Pro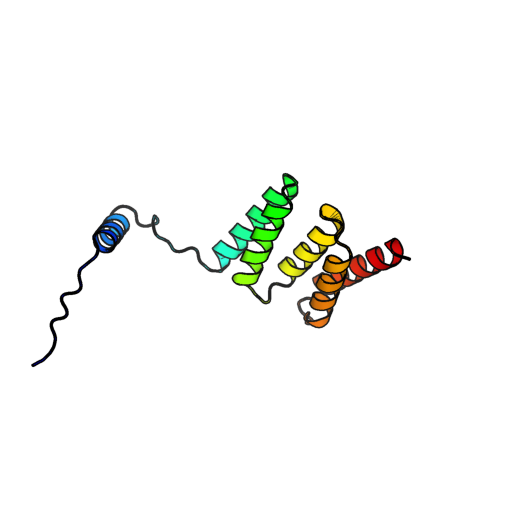tein AF-A0A931X1G1-F1 (afdb_monomer_lite)

Sequence (124 aa):
MRVDAKRTESIGGKLVSALRGVLPGAFVQPSRQDLVALYKLRYRIALDEGKFDSAMIFLDKLLEVEPANVEARLLKGELYHRHIRDYGRAVDTYSRLIRMAGERDREYSNRARASLTELMELLS

Foldseek 3Di:
DDDDPPPPCPPVNVVVVVCCVVDVPPPDDQDLVSLLVVLVVQLVVCVVVLVLVSNLVSLVSNCVSPVLPLVSLLVNLCSCVPRVNVLVVSLVSLVVSLVSDDPVCVVSNVSSVVSNVVSVVVVD

Radius of gyration: 21.61 Å; chains: 1; bounding box: 42×50×63 Å

Secondary structure (DSSP, 8-state):
----------HHHHHHHHHHHHSTTTT-PPPHHHHHHHHHHHHHHHHHTT-HHHHHHHHHHHHHH-TT-HHHHHHHHHIIIIII--HHHHHHHHHHHHHH--GGGHHHHHHHHHHHHHHHHHH-

Structure (mmCIF, N/CA/C/O backbone):
data_AF-A0A931X1G1-F1
#
_entry.id   AF-A0A931X1G1-F1
#
loop_
_atom_site.group_PDB
_atom_site.id
_atom_site.type_symbol
_atom_site.label_atom_id
_atom_site.label_alt_id
_atom_site.label_comp_id
_atom_site.label_asym_id
_atom_site.label_entity_id
_atom_site.label_seq_id
_atom_site.pdbx_PDB_ins_code
_atom_site.Cartn_x
_atom_site.Cartn_y
_atom_site.Cartn_z
_atom_site.occupancy
_atom_site.B_iso_or_equiv
_atom_site.auth_seq_id
_atom_site.auth_comp_id
_atom_site.auth_asym_id
_atom_site.auth_atom_id
_atom_site.pdbx_PDB_model_num
ATOM 1 N N . MET A 1 1 ? 9.659 -36.089 -46.515 1.00 38.84 1 MET A N 1
ATOM 2 C CA . MET A 1 1 ? 10.381 -34.904 -47.023 1.00 38.84 1 MET A CA 1
ATOM 3 C C . MET A 1 1 ? 10.308 -33.835 -45.937 1.00 38.84 1 MET A C 1
ATOM 5 O O . MET A 1 1 ? 9.208 -33.457 -45.556 1.00 38.84 1 MET A O 1
ATOM 9 N N . ARG A 1 2 ? 11.440 -33.510 -45.298 1.00 38.44 2 ARG A N 1
ATOM 10 C CA . ARG A 1 2 ? 11.513 -32.594 -44.148 1.00 38.44 2 ARG A CA 1
ATOM 11 C C . ARG A 1 2 ? 11.467 -31.142 -44.634 1.00 38.44 2 ARG A C 1
ATOM 13 O O . ARG A 1 2 ? 12.260 -30.788 -45.489 1.00 38.44 2 ARG A O 1
ATOM 20 N N . VAL A 1 3 ? 10.535 -30.399 -44.032 1.00 46.25 3 VAL A N 1
ATOM 21 C CA . VAL A 1 3 ? 10.586 -28.999 -43.571 1.00 46.25 3 VAL A CA 1
ATOM 22 C C . VAL A 1 3 ? 11.174 -27.961 -44.527 1.00 46.25 3 VAL A C 1
ATOM 24 O O . VAL A 1 3 ? 12.373 -27.949 -44.724 1.00 46.25 3 VAL A O 1
ATOM 27 N N . ASP A 1 4 ? 10.351 -26.993 -44.938 1.00 36.84 4 ASP A N 1
ATOM 28 C CA . ASP A 1 4 ? 10.783 -25.593 -45.062 1.00 36.84 4 ASP A CA 1
ATOM 29 C C . ASP A 1 4 ? 9.582 -24.659 -44.862 1.00 36.84 4 ASP A C 1
ATOM 31 O O . ASP A 1 4 ? 9.005 -24.081 -45.783 1.00 36.84 4 ASP A O 1
ATOM 35 N N . ALA A 1 5 ? 9.180 -24.520 -43.596 1.00 41.28 5 ALA A N 1
ATOM 36 C CA . ALA A 1 5 ? 8.382 -23.382 -43.170 1.00 41.28 5 ALA A CA 1
ATOM 37 C C . ALA A 1 5 ? 9.295 -22.154 -43.228 1.00 41.28 5 ALA A C 1
ATOM 39 O O . ALA A 1 5 ? 10.053 -21.882 -42.295 1.00 41.28 5 ALA A O 1
ATOM 40 N N . LYS A 1 6 ? 9.253 -21.441 -44.356 1.00 46.41 6 LYS A N 1
ATOM 41 C CA . LYS A 1 6 ? 9.903 -20.145 -44.547 1.00 46.41 6 LYS A CA 1
ATOM 42 C C . LYS A 1 6 ? 9.376 -19.208 -43.455 1.00 46.41 6 LYS A C 1
ATOM 44 O O . LYS A 1 6 ? 8.304 -18.625 -43.592 1.00 46.41 6 LYS A O 1
ATOM 49 N N . ARG A 1 7 ? 10.100 -19.120 -42.332 1.00 49.59 7 ARG A N 1
ATOM 50 C CA . ARG A 1 7 ? 9.883 -18.112 -41.292 1.00 49.59 7 ARG A CA 1
ATOM 51 C C . ARG A 1 7 ? 9.942 -16.771 -42.001 1.00 49.59 7 ARG A C 1
ATOM 53 O O . ARG A 1 7 ? 11.012 -16.327 -42.406 1.00 49.59 7 ARG A O 1
ATOM 60 N N . THR A 1 8 ? 8.793 -16.141 -42.183 1.00 46.94 8 THR A N 1
ATOM 61 C CA . THR A 1 8 ? 8.718 -14.729 -42.525 1.00 46.94 8 THR A CA 1
ATOM 62 C C . THR A 1 8 ? 9.359 -13.971 -41.370 1.00 46.94 8 THR A C 1
ATOM 64 O O . THR A 1 8 ? 8.723 -13.733 -40.343 1.00 46.94 8 THR A O 1
ATOM 67 N N . GLU A 1 9 ? 10.650 -13.665 -41.493 1.00 52.41 9 GLU A N 1
ATOM 68 C CA . GLU A 1 9 ? 11.321 -12.705 -40.625 1.00 52.41 9 GLU A CA 1
ATOM 69 C C . GLU A 1 9 ? 10.579 -11.378 -40.759 1.00 52.41 9 GLU A C 1
ATOM 71 O O . GLU A 1 9 ? 10.720 -10.663 -41.752 1.00 52.41 9 GLU A O 1
ATOM 76 N N . SER A 1 10 ? 9.740 -11.081 -39.768 1.00 64.31 10 SER A N 1
ATOM 77 C CA . SER A 1 10 ? 9.076 -9.791 -39.648 1.00 64.31 10 SER A CA 1
ATOM 78 C C . SER A 1 10 ? 10.127 -8.683 -39.703 1.00 64.31 10 SER A C 1
ATOM 80 O O . SER A 1 10 ? 11.187 -8.793 -39.084 1.00 64.31 10 SER A O 1
ATOM 82 N N . ILE A 1 11 ? 9.818 -7.597 -40.413 1.00 58.22 11 ILE A N 1
ATOM 83 C CA . ILE A 1 11 ? 10.633 -6.374 -40.466 1.00 58.22 11 ILE A CA 1
ATOM 84 C C . ILE A 1 11 ? 10.995 -5.908 -39.044 1.00 58.22 11 ILE A C 1
ATOM 86 O O . ILE A 1 11 ? 12.119 -5.469 -38.805 1.00 58.22 11 ILE A O 1
ATOM 90 N N . GLY A 1 12 ? 10.095 -6.116 -38.074 1.00 60.59 12 GLY A N 1
ATOM 91 C CA . GLY A 1 12 ? 10.356 -5.849 -36.660 1.00 60.59 12 GLY A CA 1
ATOM 92 C C . GLY A 1 12 ? 11.503 -6.681 -36.073 1.00 60.59 12 GLY A C 1
ATOM 93 O O . 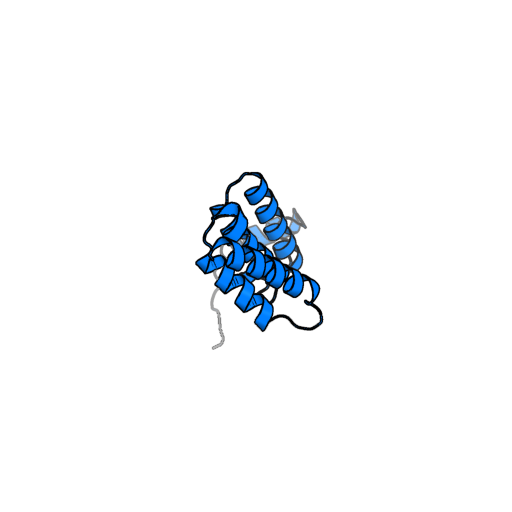GLY A 1 12 ? 12.289 -6.160 -35.293 1.00 60.59 12 GLY A O 1
ATOM 94 N N . GLY A 1 13 ? 11.672 -7.939 -36.484 1.00 70.81 13 GLY A N 1
ATOM 95 C CA . GLY A 1 13 ? 12.771 -8.798 -36.027 1.00 70.81 13 GLY A CA 1
ATOM 96 C C . GLY A 1 13 ? 14.142 -8.342 -36.533 1.00 70.81 13 GLY A C 1
ATOM 97 O O . GLY A 1 13 ? 15.100 -8.322 -35.761 1.00 70.81 13 GLY A O 1
ATOM 98 N N . LYS A 1 14 ? 14.222 -7.910 -37.800 1.00 73.00 14 LYS A N 1
ATOM 99 C CA . LYS A 1 14 ? 15.454 -7.360 -38.399 1.00 73.00 14 LYS A CA 1
ATOM 100 C C . LYS A 1 14 ? 15.817 -5.992 -37.827 1.00 73.00 14 LYS A C 1
ATOM 102 O O . LYS A 1 14 ? 16.987 -5.697 -37.615 1.00 73.00 14 LYS A O 1
ATOM 107 N N . LEU A 1 15 ? 14.811 -5.166 -37.548 1.00 72.94 15 LEU A N 1
ATOM 108 C CA . LEU A 1 15 ? 15.018 -3.867 -36.922 1.00 72.94 15 LEU A CA 1
ATOM 109 C C . LEU A 1 15 ? 15.518 -4.025 -35.481 1.00 72.94 15 LEU A C 1
ATOM 111 O O . LEU A 1 15 ? 16.494 -3.391 -35.099 1.00 72.94 15 LEU A O 1
ATOM 115 N N . VAL A 1 16 ? 14.913 -4.921 -34.697 1.00 72.19 16 VAL A N 1
ATOM 116 C CA . VAL A 1 16 ? 15.349 -5.199 -33.319 1.00 72.19 16 VAL A CA 1
ATOM 117 C C . VAL A 1 16 ? 16.771 -5.766 -33.282 1.00 72.19 16 VAL A C 1
ATOM 119 O O . VAL A 1 16 ? 17.553 -5.378 -32.414 1.00 72.19 16 VAL A O 1
ATOM 122 N N . SER A 1 17 ? 17.142 -6.654 -34.213 1.00 72.00 17 SER A N 1
ATOM 123 C CA . SER A 1 17 ? 18.505 -7.198 -34.263 1.00 72.00 17 SER A CA 1
ATOM 124 C C . SER A 1 17 ? 19.543 -6.142 -34.656 1.00 72.00 17 SER A C 1
ATOM 126 O O . SER A 1 17 ? 20.589 -6.062 -34.012 1.00 72.00 17 SER A O 1
ATOM 128 N N . ALA A 1 18 ? 19.239 -5.290 -35.640 1.00 77.69 18 ALA A N 1
ATOM 129 C CA . ALA A 1 18 ? 20.107 -4.184 -36.039 1.00 77.69 18 ALA A CA 1
ATOM 130 C C . ALA A 1 18 ? 20.279 -3.157 -34.908 1.00 77.69 18 ALA A C 1
ATOM 132 O O . ALA A 1 18 ? 21.401 -2.774 -34.575 1.00 77.69 18 ALA A O 1
ATOM 133 N N . LEU A 1 19 ? 19.181 -2.760 -34.257 1.00 71.81 19 LEU A N 1
ATOM 134 C CA . LEU A 1 19 ? 19.224 -1.777 -33.175 1.00 71.81 19 LEU A CA 1
ATOM 135 C C . LEU A 1 19 ? 19.957 -2.308 -31.931 1.00 71.81 19 LEU A C 1
ATOM 137 O O . LEU A 1 19 ? 20.619 -1.533 -31.246 1.00 71.81 19 LEU A O 1
ATOM 141 N N . ARG A 1 20 ? 19.923 -3.622 -31.667 1.00 73.25 20 ARG A N 1
ATOM 142 C CA . ARG A 1 20 ? 20.705 -4.250 -30.586 1.00 73.25 20 ARG A CA 1
ATOM 143 C C . ARG A 1 20 ? 22.220 -4.134 -30.801 1.00 73.25 20 ARG A C 1
ATOM 145 O O . ARG A 1 20 ? 22.947 -4.013 -29.821 1.00 73.25 20 ARG A O 1
ATOM 152 N N . GLY A 1 21 ? 22.688 -4.182 -32.051 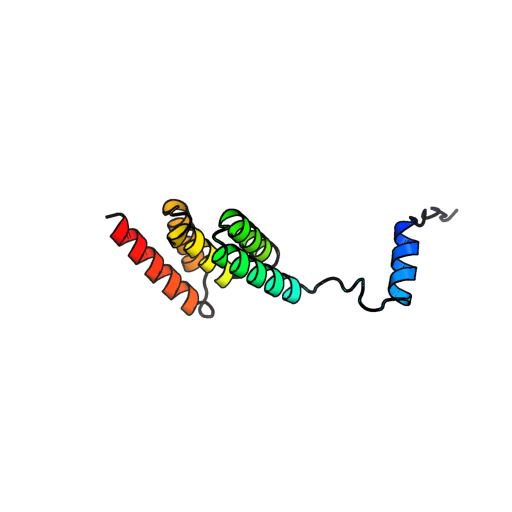1.00 77.06 21 GLY A N 1
ATOM 153 C CA . GLY A 1 21 ? 24.110 -4.048 -32.386 1.00 77.06 21 GLY A CA 1
ATOM 154 C C . GLY A 1 21 ? 24.622 -2.606 -32.329 1.00 77.06 21 GLY A C 1
ATOM 155 O O . GLY A 1 21 ? 25.762 -2.380 -31.940 1.00 77.06 21 GLY A O 1
ATOM 156 N N . VAL A 1 22 ? 23.776 -1.635 -32.687 1.00 81.88 22 VAL A N 1
ATOM 157 C CA . VAL A 1 22 ? 24.143 -0.206 -32.735 1.00 81.88 22 VAL A CA 1
ATOM 158 C C . VAL A 1 22 ? 23.971 0.481 -31.376 1.00 81.88 22 VAL A C 1
ATOM 160 O O . VAL A 1 22 ? 24.724 1.393 -31.047 1.00 81.88 22 VAL A O 1
ATOM 163 N N . LEU A 1 23 ? 23.000 0.042 -30.571 1.00 72.62 23 LEU A N 1
ATOM 164 C CA . LEU A 1 23 ? 22.705 0.596 -29.249 1.00 72.62 23 LEU A CA 1
ATOM 165 C C . LEU A 1 23 ? 22.596 -0.533 -28.211 1.00 72.62 23 LEU A C 1
ATOM 167 O O . LEU A 1 23 ? 21.485 -0.889 -27.792 1.00 72.62 23 LEU A O 1
ATOM 171 N N . PRO A 1 24 ? 23.733 -1.115 -27.781 1.00 62.66 24 PRO A N 1
ATOM 172 C CA . PRO A 1 24 ? 23.747 -2.101 -26.708 1.00 62.66 24 PRO A CA 1
ATOM 173 C C . PRO A 1 24 ? 23.245 -1.435 -25.418 1.00 62.66 24 PRO A C 1
ATOM 175 O O . PRO A 1 24 ? 23.945 -0.651 -24.789 1.00 62.66 24 PRO A O 1
ATOM 178 N N . GLY A 1 25 ? 21.981 -1.683 -25.070 1.00 64.81 25 GLY A N 1
ATOM 179 C CA . GLY A 1 25 ? 21.288 -1.012 -23.963 1.00 64.81 25 GLY A CA 1
ATOM 180 C C . GLY A 1 25 ? 19.854 -0.596 -24.294 1.00 64.81 25 GLY A C 1
ATOM 181 O O . GLY A 1 25 ? 18.988 -0.645 -23.428 1.00 64.81 25 GLY A O 1
ATOM 182 N N . ALA A 1 26 ? 19.564 -0.289 -25.564 1.00 69.75 26 ALA A N 1
ATOM 183 C CA . ALA A 1 26 ? 18.244 0.187 -25.998 1.00 69.75 26 ALA A CA 1
ATOM 184 C C . ALA A 1 26 ? 17.114 -0.856 -25.847 1.00 69.75 26 ALA A C 1
ATOM 186 O O . ALA A 1 26 ? 15.940 -0.510 -25.930 1.00 69.75 26 ALA A O 1
ATOM 187 N N . PHE A 1 27 ? 17.463 -2.127 -25.612 1.00 64.75 27 PHE A N 1
ATOM 188 C CA . PHE A 1 27 ? 16.526 -3.252 -25.484 1.00 64.75 27 PHE A CA 1
ATOM 189 C C . PHE A 1 27 ? 16.834 -4.134 -24.275 1.00 64.75 27 PHE A C 1
ATOM 191 O O . PHE A 1 27 ? 16.621 -5.349 -24.322 1.00 64.75 27 PHE A O 1
ATOM 198 N N . VAL A 1 28 ? 17.372 -3.553 -23.200 1.00 73.56 28 VAL A N 1
ATOM 199 C CA . VAL A 1 28 ? 17.442 -4.273 -21.927 1.00 73.56 28 VAL A CA 1
ATOM 200 C C . VAL A 1 28 ? 16.017 -4.384 -21.406 1.00 73.56 28 VAL A C 1
ATOM 202 O O . VAL A 1 28 ? 15.399 -3.389 -21.033 1.00 73.56 28 VAL A O 1
ATOM 205 N N . GLN A 1 29 ? 15.476 -5.601 -21.436 1.00 77.50 29 GLN A N 1
ATOM 206 C CA . GLN A 1 29 ? 14.220 -5.885 -20.757 1.00 77.50 29 GLN A CA 1
ATOM 207 C C . GLN A 1 29 ? 14.435 -5.599 -19.266 1.00 77.50 29 GLN A C 1
ATOM 209 O O . GLN A 1 29 ? 15.377 -6.158 -18.696 1.00 77.50 29 GLN A O 1
ATOM 214 N N . PRO A 1 30 ? 13.616 -4.734 -18.642 1.00 83.31 30 PRO A N 1
ATOM 215 C CA . PRO A 1 30 ? 13.761 -4.439 -17.228 1.00 83.31 30 PRO A CA 1
ATOM 216 C C . PRO A 1 30 ? 13.622 -5.735 -16.435 1.00 83.31 30 PRO A C 1
ATOM 218 O O . PRO A 1 30 ? 12.722 -6.545 -16.683 1.00 83.31 30 PRO A O 1
ATOM 221 N N . SER A 1 31 ? 14.531 -5.944 -15.488 1.00 91.69 31 SER A N 1
ATOM 222 C CA . SER A 1 31 ? 14.427 -7.077 -14.584 1.00 91.69 31 SER A CA 1
ATOM 223 C C . SER A 1 31 ? 13.175 -6.937 -13.716 1.00 91.69 31 SER A C 1
ATOM 225 O O . SER A 1 31 ? 12.600 -5.856 -13.560 1.00 91.69 31 SER A O 1
ATOM 227 N N . ARG A 1 32 ? 12.763 -8.036 -13.080 1.00 91.38 32 ARG A N 1
ATOM 228 C CA . ARG A 1 32 ? 11.687 -8.009 -12.079 1.00 91.38 32 ARG A CA 1
ATOM 229 C C . ARG A 1 32 ? 11.937 -6.942 -11.004 1.00 91.38 32 ARG A C 1
ATOM 231 O O . ARG A 1 32 ? 11.007 -6.244 -10.618 1.00 91.38 32 ARG A O 1
ATOM 238 N N . GLN A 1 33 ? 13.185 -6.802 -10.555 1.00 92.44 33 GLN A N 1
ATOM 239 C CA . GLN A 1 33 ? 13.573 -5.821 -9.540 1.00 92.44 33 GLN A CA 1
ATOM 240 C C . GLN A 1 33 ? 13.470 -4.383 -10.066 1.00 92.44 33 GLN A C 1
ATOM 242 O O . GLN A 1 33 ? 12.985 -3.510 -9.348 1.00 92.44 33 GLN A O 1
ATOM 247 N N . ASP A 1 34 ? 13.833 -4.149 -11.330 1.00 94.06 34 ASP A N 1
ATOM 248 C CA . ASP A 1 34 ? 13.682 -2.834 -11.965 1.00 94.06 34 ASP A CA 1
ATOM 249 C C . ASP A 1 34 ? 12.208 -2.440 -12.075 1.00 94.06 34 ASP A C 1
ATOM 251 O O . ASP A 1 34 ? 11.843 -1.301 -11.790 1.00 94.06 34 ASP A O 1
ATOM 255 N N . LEU A 1 35 ? 11.337 -3.389 -12.439 1.00 95.56 35 LEU A N 1
ATOM 256 C CA . LEU A 1 35 ? 9.892 -3.162 -12.503 1.00 95.56 35 LEU A CA 1
ATOM 257 C C . LEU A 1 35 ? 9.307 -2.842 -11.124 1.00 95.56 35 LEU A C 1
ATOM 259 O O . LEU A 1 35 ? 8.517 -1.907 -10.998 1.00 95.56 35 LEU A O 1
ATOM 263 N N . VAL A 1 36 ? 9.733 -3.566 -10.087 1.00 96.19 36 VAL A N 1
ATOM 264 C CA . VAL A 1 36 ? 9.344 -3.301 -8.694 1.00 96.19 36 VAL A CA 1
ATOM 265 C C . VAL A 1 36 ? 9.734 -1.887 -8.275 1.00 96.19 36 VAL A C 1
ATOM 267 O O . VAL A 1 36 ? 8.884 -1.118 -7.817 1.00 96.19 36 VAL A O 1
ATOM 270 N N . ALA A 1 37 ? 10.999 -1.514 -8.478 1.00 95.69 37 ALA A N 1
ATOM 271 C CA . ALA A 1 37 ? 11.501 -0.189 -8.136 1.00 95.69 37 ALA A CA 1
ATOM 272 C C . ALA A 1 37 ? 10.770 0.913 -8.920 1.00 95.69 37 ALA A C 1
ATOM 274 O O . ALA A 1 37 ? 10.365 1.927 -8.345 1.00 95.69 37 ALA A O 1
ATOM 275 N N . LEU A 1 38 ? 10.537 0.693 -10.216 1.00 96.38 38 LEU A N 1
ATOM 276 C CA . LEU A 1 38 ? 9.829 1.623 -11.087 1.00 96.38 38 LEU A CA 1
ATOM 277 C C . LEU A 1 38 ? 8.386 1.850 -10.631 1.00 96.38 38 LEU A C 1
ATOM 279 O O . LEU A 1 38 ? 7.951 2.998 -10.529 1.00 96.38 38 LEU A O 1
ATOM 283 N N . TYR A 1 39 ? 7.629 0.785 -10.366 1.00 98.38 39 TYR A N 1
ATOM 284 C CA . TYR A 1 39 ? 6.234 0.914 -9.946 1.00 98.38 39 TYR A CA 1
ATOM 285 C C . TYR A 1 39 ? 6.115 1.528 -8.556 1.00 98.38 39 TYR A C 1
ATOM 287 O O . TYR A 1 39 ? 5.269 2.398 -8.361 1.00 98.38 39 TYR A O 1
ATOM 295 N N . LYS A 1 40 ? 7.022 1.195 -7.632 1.00 98.06 40 LYS A N 1
ATOM 296 C CA . LYS A 1 40 ? 7.093 1.851 -6.322 1.00 98.06 40 LYS A CA 1
ATOM 297 C C . LYS A 1 40 ? 7.379 3.352 -6.443 1.00 98.06 40 LYS A C 1
ATOM 299 O O . LYS A 1 40 ? 6.721 4.158 -5.787 1.00 98.06 40 LYS A O 1
ATOM 304 N N . LEU A 1 41 ? 8.317 3.748 -7.309 1.00 98.12 41 LEU A N 1
ATOM 305 C CA . LEU A 1 41 ? 8.623 5.160 -7.553 1.00 98.12 41 LEU A CA 1
ATOM 306 C C . LEU A 1 41 ? 7.431 5.901 -8.169 1.00 98.12 41 LEU A C 1
ATOM 308 O O . LEU A 1 41 ? 7.084 6.988 -7.712 1.00 98.12 41 LEU A O 1
ATOM 312 N N . ARG A 1 42 ? 6.787 5.314 -9.182 1.00 98.38 42 ARG A N 1
ATOM 313 C CA . ARG A 1 42 ? 5.622 5.919 -9.842 1.00 98.38 42 ARG A CA 1
ATOM 314 C C . ARG A 1 42 ? 4.413 6.023 -8.918 1.00 98.38 42 ARG A C 1
ATOM 316 O O . ARG A 1 42 ? 3.716 7.028 -8.982 1.00 98.38 42 ARG A O 1
ATOM 323 N N . TYR A 1 43 ? 4.198 5.034 -8.050 1.00 98.56 43 TYR A N 1
ATOM 324 C CA . TYR A 1 43 ? 3.213 5.120 -6.974 1.00 98.56 43 TYR A CA 1
ATOM 325 C C . TYR A 1 43 ? 3.473 6.347 -6.095 1.00 98.56 43 TYR A C 1
ATOM 327 O O . TYR A 1 43 ? 2.571 7.158 -5.922 1.00 98.56 43 TYR A O 1
ATOM 335 N N . ARG A 1 44 ? 4.707 6.515 -5.597 1.00 98.50 44 ARG A N 1
ATOM 336 C CA . ARG A 1 44 ? 5.063 7.636 -4.717 1.00 98.50 44 ARG A CA 1
ATOM 337 C C . ARG A 1 44 ? 4.834 8.987 -5.390 1.00 98.50 44 ARG A C 1
ATOM 339 O O . ARG A 1 44 ? 4.189 9.842 -4.808 1.00 98.50 44 ARG A O 1
ATOM 346 N N . ILE A 1 45 ? 5.292 9.142 -6.633 1.00 98.62 45 ILE A N 1
ATOM 347 C CA . ILE A 1 45 ? 5.077 10.373 -7.408 1.00 98.62 45 ILE A CA 1
ATOM 348 C C . ILE A 1 45 ? 3.578 10.639 -7.591 1.00 98.62 45 ILE A C 1
ATOM 350 O O . ILE A 1 45 ? 3.116 11.743 -7.337 1.00 98.62 45 ILE A O 1
ATOM 354 N N . ALA A 1 46 ? 2.800 9.629 -7.992 1.00 98.56 46 ALA A N 1
ATOM 355 C CA . ALA A 1 46 ? 1.361 9.789 -8.174 1.00 98.56 46 ALA A CA 1
ATOM 356 C C . ALA A 1 46 ? 0.641 10.139 -6.862 1.00 98.56 46 ALA A C 1
ATOM 358 O O . ALA A 1 46 ? -0.307 10.921 -6.881 1.00 98.56 46 ALA A O 1
ATOM 359 N N . LEU A 1 47 ? 1.088 9.580 -5.734 1.00 98.56 47 LEU A N 1
ATOM 360 C CA . LEU A 1 47 ? 0.560 9.895 -4.411 1.00 98.56 47 LEU A CA 1
ATOM 361 C C . LEU A 1 47 ? 0.863 11.345 -4.016 1.00 98.56 47 LEU A C 1
ATOM 363 O O . LEU A 1 47 ? -0.054 12.054 -3.607 1.00 98.56 47 LEU A O 1
ATOM 367 N N . ASP A 1 48 ? 2.112 11.785 -4.191 1.00 98.12 48 ASP A N 1
ATOM 368 C CA . ASP A 1 48 ? 2.556 13.156 -3.904 1.00 98.12 48 ASP A CA 1
ATOM 369 C C . ASP A 1 48 ? 1.797 14.182 -4.773 1.00 98.12 48 ASP A C 1
ATOM 371 O O . ASP A 1 48 ? 1.489 15.285 -4.328 1.00 98.12 48 ASP A O 1
ATOM 375 N N . GLU A 1 49 ? 1.428 13.798 -5.998 1.00 98.19 49 GLU A N 1
ATOM 376 C CA . GLU A 1 49 ? 0.599 14.595 -6.912 1.00 98.19 49 GLU A CA 1
ATOM 377 C C . GLU A 1 49 ? -0.915 14.512 -6.622 1.00 98.19 49 GLU A C 1
ATOM 379 O O . GLU A 1 49 ? -1.709 15.130 -7.334 1.00 98.19 49 GLU A O 1
ATOM 384 N N . GLY A 1 50 ? -1.349 13.725 -5.632 1.00 97.94 50 GLY A N 1
ATOM 385 C CA . GLY A 1 50 ? -2.767 13.518 -5.310 1.00 97.94 50 GLY A CA 1
ATOM 386 C C . GLY A 1 50 ? -3.549 12.696 -6.347 1.00 97.94 50 GLY A C 1
ATOM 387 O O . GLY A 1 50 ? -4.777 12.636 -6.307 1.00 97.94 50 GLY A O 1
ATOM 388 N N . LYS A 1 51 ? -2.865 12.041 -7.291 1.00 98.56 51 LYS A N 1
ATOM 389 C CA . LYS A 1 51 ? -3.467 11.233 -8.363 1.00 98.56 51 LYS A CA 1
ATOM 390 C C . LYS A 1 51 ? -3.723 9.806 -7.881 1.00 98.56 51 LYS A C 1
ATOM 392 O O . LYS A 1 51 ? -3.048 8.861 -8.298 1.00 98.56 51 LYS A O 1
ATOM 397 N N . PHE A 1 52 ? -4.710 9.637 -7.005 1.00 98.19 52 PHE A N 1
ATOM 398 C CA . PHE A 1 52 ? -4.957 8.364 -6.315 1.00 98.19 52 PHE A CA 1
ATOM 399 C C . PHE A 1 52 ? -5.312 7.199 -7.250 1.00 98.19 52 PHE A C 1
ATOM 401 O O . PHE A 1 52 ? -4.850 6.084 -7.018 1.00 98.19 52 PHE A O 1
ATOM 408 N N . ASP A 1 53 ? -6.027 7.448 -8.352 1.00 97.94 53 ASP A N 1
ATOM 409 C CA . ASP A 1 53 ? -6.304 6.411 -9.357 1.00 97.94 53 ASP A CA 1
ATOM 410 C C . ASP A 1 53 ? -5.013 5.896 -10.004 1.00 97.94 53 ASP A C 1
ATOM 412 O O . ASP A 1 53 ? -4.804 4.693 -10.152 1.00 97.94 53 ASP A O 1
ATOM 416 N N . SER A 1 54 ? -4.091 6.806 -10.335 1.00 98.12 54 SER A N 1
ATOM 417 C CA . SER A 1 54 ? -2.781 6.435 -10.882 1.00 98.12 54 SER A CA 1
ATOM 418 C C . SER A 1 54 ? -1.922 5.715 -9.845 1.00 98.12 54 SER A C 1
ATOM 420 O O . SER A 1 54 ? -1.271 4.723 -10.173 1.00 98.12 54 SER A O 1
ATOM 422 N N . ALA A 1 55 ? -1.945 6.173 -8.591 1.00 98.69 55 ALA A N 1
ATOM 423 C CA . ALA A 1 55 ? -1.256 5.511 -7.490 1.00 98.69 55 ALA A CA 1
ATOM 424 C C . ALA A 1 55 ? -1.747 4.059 -7.327 1.00 98.69 55 ALA A C 1
ATOM 426 O O . ALA A 1 55 ? -0.927 3.143 -7.233 1.00 98.69 55 ALA A O 1
ATOM 427 N N . MET A 1 56 ? -3.064 3.835 -7.397 1.00 98.62 56 MET A N 1
ATOM 428 C CA . MET A 1 56 ? -3.663 2.500 -7.339 1.00 98.62 56 MET A CA 1
ATOM 429 C C . MET A 1 56 ? -3.176 1.604 -8.483 1.00 98.62 56 MET A C 1
ATOM 431 O O . MET A 1 56 ? -2.730 0.488 -8.231 1.00 98.62 56 MET A O 1
ATOM 435 N N . ILE A 1 57 ? -3.169 2.112 -9.722 1.00 98.56 57 ILE A N 1
ATOM 436 C CA . ILE A 1 57 ? -2.685 1.363 -10.894 1.00 98.56 57 ILE A CA 1
ATOM 437 C C . ILE A 1 57 ? -1.241 0.889 -10.694 1.00 98.56 57 ILE A C 1
ATOM 439 O O . ILE A 1 57 ? -0.894 -0.230 -11.073 1.00 98.56 57 ILE A O 1
ATOM 443 N N . PHE A 1 58 ? -0.369 1.725 -10.124 1.00 98.56 58 PHE A N 1
ATOM 444 C CA . PHE A 1 58 ? 1.023 1.332 -9.903 1.00 98.56 58 PHE A CA 1
ATOM 445 C C . PHE A 1 58 ? 1.190 0.335 -8.757 1.00 98.56 58 PHE A C 1
ATOM 447 O O . PHE A 1 58 ? 2.045 -0.544 -8.863 1.00 98.56 58 PHE A O 1
ATOM 454 N N . LEU A 1 59 ? 0.360 0.403 -7.715 1.00 98.56 59 LEU A N 1
ATOM 455 C CA . LEU A 1 59 ? 0.318 -0.642 -6.689 1.00 98.56 59 LEU A CA 1
ATOM 456 C C . LEU A 1 59 ? -0.187 -1.974 -7.248 1.00 98.56 59 LEU A C 1
ATOM 458 O O . LEU A 1 59 ? 0.377 -3.016 -6.921 1.00 98.56 59 LEU A O 1
ATOM 462 N N . ASP A 1 60 ? -1.191 -1.952 -8.123 1.00 98.50 60 ASP A N 1
ATOM 463 C CA . ASP A 1 60 ? -1.703 -3.161 -8.770 1.00 98.50 60 ASP A CA 1
ATOM 464 C C . ASP A 1 60 ? -0.638 -3.806 -9.658 1.00 98.50 60 ASP A C 1
ATOM 466 O O . ASP A 1 60 ? -0.352 -4.990 -9.503 1.00 98.50 60 ASP A O 1
ATOM 470 N N . LYS A 1 61 ? 0.059 -3.016 -10.481 1.00 98.25 61 LYS A N 1
ATOM 471 C CA . LYS A 1 61 ? 1.203 -3.503 -11.270 1.00 98.25 61 LYS A CA 1
ATOM 472 C C . LYS A 1 61 ? 2.330 -4.057 -10.402 1.00 98.25 61 LYS A C 1
ATOM 474 O O . LYS A 1 61 ? 2.963 -5.048 -10.759 1.00 98.25 61 LYS A O 1
ATOM 479 N N . LEU A 1 62 ? 2.595 -3.436 -9.254 1.00 97.69 62 LEU A N 1
ATOM 480 C CA . LEU A 1 62 ? 3.587 -3.939 -8.309 1.00 97.69 62 LEU A CA 1
ATOM 481 C C . LEU A 1 62 ? 3.175 -5.308 -7.744 1.00 97.69 62 LEU A C 1
ATOM 483 O O . LEU A 1 62 ? 4.010 -6.205 -7.651 1.00 97.69 62 LEU A O 1
ATOM 487 N N . LEU A 1 63 ? 1.891 -5.491 -7.431 1.00 97.00 63 LEU A N 1
ATOM 488 C CA . LEU A 1 63 ? 1.334 -6.761 -6.961 1.00 97.00 63 LEU A CA 1
ATOM 489 C C . LEU A 1 63 ? 1.203 -7.817 -8.070 1.00 97.00 63 LEU A C 1
ATOM 491 O O . LEU A 1 63 ? 1.251 -9.005 -7.769 1.00 97.00 63 LEU A O 1
ATOM 495 N N . GLU A 1 64 ? 1.081 -7.426 -9.339 1.00 97.50 64 GLU A N 1
ATOM 496 C CA . GLU A 1 64 ? 1.166 -8.349 -10.480 1.00 97.50 64 GLU A CA 1
ATOM 497 C C . GLU A 1 64 ? 2.579 -8.928 -10.623 1.00 97.50 64 GLU A C 1
ATOM 499 O O . GLU A 1 64 ? 2.747 -10.134 -10.814 1.00 97.50 64 GLU A O 1
ATOM 504 N N . VAL A 1 65 ? 3.606 -8.080 -10.494 1.00 96.81 65 VAL A N 1
ATOM 505 C CA . VAL A 1 65 ? 5.014 -8.505 -10.566 1.00 96.81 65 VAL A CA 1
ATOM 506 C C . VAL A 1 65 ? 5.423 -9.280 -9.315 1.00 96.81 65 VAL A C 1
ATOM 508 O O . VAL A 1 65 ? 6.134 -10.286 -9.402 1.00 96.81 65 VAL A O 1
ATOM 511 N N . GLU A 1 66 ? 4.962 -8.840 -8.143 1.00 95.81 66 GLU A N 1
ATOM 512 C CA . GLU A 1 66 ? 5.230 -9.479 -6.860 1.00 95.81 66 GLU A CA 1
ATOM 513 C C . GLU A 1 66 ? 3.954 -9.738 -6.058 1.00 95.81 66 GLU A C 1
ATOM 515 O O . GLU A 1 66 ? 3.643 -9.021 -5.101 1.00 95.81 66 GLU A O 1
ATOM 520 N N . PRO A 1 67 ? 3.258 -10.851 -6.349 1.00 94.94 67 PRO A N 1
ATOM 521 C CA . PRO A 1 67 ? 2.023 -11.187 -5.657 1.00 94.94 67 PRO A CA 1
ATOM 522 C C . PRO A 1 67 ? 2.182 -11.402 -4.158 1.00 94.94 67 PRO A C 1
ATOM 524 O O . PRO A 1 67 ? 1.185 -11.380 -3.457 1.00 94.94 67 PRO A O 1
ATOM 527 N N . ALA A 1 68 ? 3.387 -11.604 -3.626 1.00 92.75 68 ALA A N 1
ATOM 528 C CA . ALA A 1 68 ? 3.638 -11.758 -2.190 1.00 92.75 68 ALA A CA 1
ATOM 529 C C . ALA A 1 68 ? 4.160 -10.474 -1.517 1.00 92.75 68 ALA A C 1
ATOM 531 O O . ALA A 1 68 ? 4.486 -10.503 -0.337 1.00 92.75 68 ALA A O 1
ATOM 532 N N . ASN A 1 69 ? 4.238 -9.346 -2.232 1.00 94.62 69 ASN A N 1
ATOM 533 C CA . ASN A 1 69 ? 4.793 -8.113 -1.682 1.00 94.62 69 ASN A CA 1
ATOM 534 C C . ASN A 1 69 ? 3.860 -7.530 -0.603 1.00 94.62 69 ASN A C 1
ATOM 536 O O . ASN A 1 69 ? 2.760 -7.043 -0.888 1.00 94.62 69 ASN A O 1
ATOM 540 N N . VAL A 1 70 ? 4.278 -7.651 0.659 1.00 95.88 70 VAL A N 1
ATOM 541 C CA . VAL A 1 70 ? 3.495 -7.224 1.827 1.00 95.88 70 VAL A CA 1
ATOM 542 C C . VAL A 1 70 ? 3.491 -5.704 1.961 1.00 95.88 70 VAL A C 1
ATOM 544 O O . VAL A 1 70 ? 2.457 -5.122 2.286 1.00 95.88 70 VAL A O 1
ATOM 547 N N . GLU A 1 71 ? 4.600 -5.050 1.617 1.00 96.12 71 GLU A N 1
ATOM 548 C CA . GLU A 1 71 ? 4.694 -3.590 1.587 1.00 96.12 71 GLU A CA 1
ATOM 549 C C . GLU A 1 71 ? 3.667 -2.991 0.617 1.00 96.12 71 GLU A C 1
ATOM 551 O O . GLU A 1 71 ? 2.899 -2.112 0.997 1.00 96.12 71 GLU A O 1
ATOM 556 N N . ALA A 1 72 ? 3.582 -3.508 -0.611 1.00 97.44 72 ALA A N 1
ATOM 557 C CA . ALA A 1 72 ? 2.628 -3.040 -1.616 1.00 97.44 72 ALA A CA 1
ATOM 558 C C . ALA A 1 72 ? 1.168 -3.192 -1.153 1.00 97.44 72 ALA A C 1
ATOM 560 O O . ALA A 1 72 ? 0.342 -2.310 -1.392 1.00 97.44 72 ALA A O 1
ATOM 561 N N . ARG A 1 73 ? 0.843 -4.279 -0.436 1.00 97.75 73 ARG A N 1
ATOM 562 C CA . ARG A 1 73 ? -0.484 -4.451 0.179 1.00 97.75 73 ARG A CA 1
ATOM 563 C C . ARG A 1 73 ? -0.744 -3.442 1.289 1.00 97.75 73 ARG A C 1
ATOM 565 O O . ARG A 1 73 ? -1.858 -2.930 1.370 1.00 97.75 73 ARG A O 1
ATOM 572 N N . LEU A 1 74 ? 0.255 -3.158 2.128 1.00 98.44 74 LEU A N 1
ATOM 573 C CA . LEU A 1 74 ? 0.118 -2.166 3.191 1.00 98.44 74 LEU A CA 1
ATOM 574 C C . LEU A 1 74 ? -0.161 -0.788 2.588 1.00 98.44 74 LEU A C 1
ATOM 576 O O . LEU A 1 74 ? -1.135 -0.147 2.972 1.00 98.44 74 LEU A O 1
ATOM 580 N N . LEU A 1 75 ? 0.636 -0.389 1.593 1.00 98.44 75 LEU A N 1
ATOM 581 C CA . LEU A 1 75 ? 0.474 0.872 0.869 1.00 98.44 75 LEU A CA 1
ATOM 582 C C . LEU A 1 75 ? -0.899 0.969 0.195 1.00 98.44 75 LEU A C 1
ATOM 584 O O . LEU A 1 75 ? -1.524 2.023 0.224 1.00 98.44 75 LEU A O 1
ATOM 588 N N . LYS A 1 76 ? -1.421 -0.135 -0.354 1.00 98.44 76 LYS A N 1
ATOM 589 C CA . LYS A 1 76 ? -2.780 -0.178 -0.915 1.00 98.44 76 LYS A CA 1
ATOM 590 C C . LYS A 1 76 ? -3.857 0.052 0.145 1.00 98.44 76 LYS A C 1
ATOM 592 O O . LYS A 1 76 ? -4.795 0.808 -0.097 1.00 98.44 76 LYS A O 1
ATOM 597 N N . GLY A 1 77 ? -3.706 -0.551 1.325 1.00 98.38 77 GLY A N 1
ATOM 598 C CA . GLY A 1 77 ? -4.581 -0.284 2.467 1.00 98.38 77 GLY A CA 1
ATOM 599 C C . GLY A 1 77 ? -4.512 1.178 2.915 1.00 98.38 77 GLY A C 1
ATOM 600 O O . GLY A 1 77 ? -5.550 1.805 3.106 1.00 98.38 77 GLY A O 1
ATOM 601 N N . GLU A 1 78 ? -3.307 1.750 3.002 1.00 98.38 78 GLU A N 1
ATOM 602 C CA . GLU A 1 78 ? -3.087 3.160 3.361 1.00 98.38 78 GLU A CA 1
ATOM 603 C C . GLU A 1 78 ? -3.679 4.124 2.330 1.00 98.38 78 GLU A C 1
ATOM 605 O O . GLU A 1 78 ? -4.290 5.123 2.711 1.00 98.38 78 GLU A O 1
ATOM 610 N N . LEU A 1 79 ? -3.580 3.801 1.039 1.00 98.62 79 LEU A N 1
ATOM 611 C CA . LEU A 1 79 ? -4.196 4.574 -0.034 1.00 98.62 79 LEU A CA 1
ATOM 612 C C . LEU A 1 79 ? -5.727 4.579 0.092 1.00 98.62 79 LEU A C 1
ATOM 614 O O . LEU A 1 79 ? -6.347 5.642 0.003 1.00 98.62 79 LEU A O 1
ATOM 618 N N . TYR A 1 80 ? -6.339 3.420 0.365 1.00 98.56 80 TYR A N 1
ATOM 619 C CA . TYR A 1 80 ? -7.777 3.347 0.636 1.00 98.56 80 TYR A CA 1
ATOM 620 C C . TYR A 1 80 ? -8.177 4.117 1.894 1.00 98.56 80 TYR A C 1
ATOM 622 O O . TYR A 1 80 ? -9.160 4.850 1.864 1.00 98.56 80 TYR A O 1
ATOM 630 N N . HIS A 1 81 ? -7.406 3.988 2.972 1.00 97.88 81 HIS A N 1
ATOM 631 C CA . HIS A 1 81 ? -7.693 4.603 4.262 1.00 97.88 81 HIS A CA 1
ATOM 632 C C . HIS A 1 81 ? -7.536 6.129 4.223 1.00 97.88 81 HIS A C 1
ATOM 634 O O . HIS A 1 81 ? -8.495 6.863 4.464 1.00 97.88 81 HIS A O 1
ATOM 640 N N . ARG A 1 82 ? -6.329 6.623 3.937 1.00 96.38 82 ARG A N 1
ATOM 641 C CA . ARG A 1 82 ? -5.957 8.023 4.189 1.00 96.38 82 ARG A CA 1
ATOM 642 C C . ARG A 1 82 ? -6.331 8.962 3.046 1.00 96.38 82 ARG A C 1
ATOM 644 O O . ARG A 1 82 ? -6.572 10.142 3.288 1.00 96.38 82 ARG A O 1
ATOM 651 N N . HIS A 1 83 ? -6.406 8.448 1.819 1.00 97.19 83 HIS A N 1
ATOM 652 C CA . HIS A 1 83 ? -6.558 9.279 0.624 1.00 97.19 83 HIS A CA 1
ATOM 653 C C . HIS A 1 83 ? -7.911 9.098 -0.059 1.00 97.19 83 HIS A C 1
ATOM 655 O O . HIS A 1 83 ? -8.627 10.074 -0.265 1.00 97.19 83 HIS A O 1
ATOM 661 N N . ILE A 1 84 ? -8.290 7.855 -0.369 1.00 97.56 84 ILE A N 1
ATOM 662 C CA . ILE A 1 84 ? -9.565 7.555 -1.044 1.00 97.56 84 ILE A CA 1
ATOM 663 C C . ILE A 1 84 ? -10.736 7.571 -0.047 1.00 97.56 84 ILE A C 1
ATOM 665 O O . ILE A 1 84 ? -11.866 7.855 -0.433 1.00 97.56 84 ILE A O 1
ATOM 669 N N . ARG A 1 85 ? -10.463 7.299 1.237 1.00 96.19 85 ARG A N 1
ATOM 670 C CA . ARG A 1 85 ? -11.454 7.144 2.319 1.00 96.19 85 ARG A CA 1
ATOM 671 C C . ARG A 1 85 ? -12.475 6.037 2.060 1.00 96.19 85 ARG A C 1
ATOM 673 O O . ARG A 1 85 ? -13.609 6.087 2.527 1.00 96.19 85 ARG A O 1
ATOM 680 N N . ASP A 1 86 ? -12.052 5.003 1.343 1.00 97.75 86 ASP A N 1
ATOM 681 C CA . ASP A 1 86 ? -12.817 3.770 1.210 1.00 97.75 86 ASP A CA 1
ATOM 682 C C . ASP A 1 86 ? -12.443 2.827 2.352 1.00 97.75 86 ASP A C 1
ATOM 684 O O . ASP A 1 86 ? -11.578 1.953 2.236 1.00 97.75 86 ASP A O 1
ATOM 688 N N . TYR A 1 87 ? -13.072 3.055 3.500 1.00 97.62 87 TYR A N 1
ATOM 689 C CA . TYR A 1 87 ? -12.746 2.336 4.725 1.00 97.62 87 TYR A CA 1
ATOM 690 C C . TYR A 1 87 ? -13.073 0.843 4.635 1.00 97.62 87 TYR A C 1
ATOM 692 O O . TYR A 1 87 ? -12.331 0.028 5.177 1.00 97.62 87 TYR A O 1
ATOM 700 N N . GLY A 1 88 ? -14.110 0.461 3.882 1.00 97.38 88 GLY A N 1
ATOM 701 C CA . GLY A 1 88 ? -14.455 -0.945 3.664 1.00 97.38 88 GLY A CA 1
ATOM 702 C C . GLY A 1 88 ? -13.328 -1.704 2.961 1.00 97.38 88 GLY A C 1
ATOM 703 O O . GLY A 1 88 ? -12.886 -2.755 3.436 1.00 97.38 88 GLY A O 1
ATOM 704 N N . ARG A 1 89 ? -12.796 -1.142 1.866 1.00 97.94 89 ARG A N 1
ATOM 705 C CA . ARG A 1 89 ? -11.648 -1.739 1.165 1.00 97.94 89 ARG A CA 1
ATOM 706 C C . ARG A 1 89 ? -10.352 -1.644 1.964 1.00 97.94 89 ARG A C 1
ATOM 708 O O . ARG A 1 89 ? -9.538 -2.566 1.882 1.00 97.94 89 ARG A O 1
ATOM 715 N N . ALA A 1 90 ? -10.157 -0.590 2.755 1.00 98.38 90 ALA A N 1
ATOM 716 C CA . ALA A 1 90 ? -9.005 -0.488 3.649 1.00 98.38 90 ALA A CA 1
ATOM 717 C C . ALA A 1 90 ? -8.998 -1.618 4.695 1.00 98.38 90 ALA A C 1
ATOM 719 O O . ALA A 1 90 ? -8.004 -2.336 4.814 1.00 98.38 90 ALA A O 1
ATOM 720 N N . VAL A 1 91 ? -10.127 -1.839 5.380 1.00 98.00 91 VAL A N 1
ATOM 721 C CA . VAL A 1 91 ? -10.302 -2.905 6.381 1.00 98.00 91 VAL A CA 1
ATOM 722 C C . VAL A 1 91 ? -10.048 -4.288 5.780 1.00 98.00 91 VAL A C 1
ATOM 724 O O . VAL A 1 91 ? -9.275 -5.065 6.347 1.00 98.00 91 VAL A O 1
ATOM 727 N N . ASP A 1 92 ? -10.649 -4.602 4.627 1.00 97.81 92 ASP A N 1
ATOM 728 C CA . ASP A 1 92 ? -10.423 -5.885 3.944 1.00 97.81 92 ASP A CA 1
ATOM 729 C C . ASP A 1 92 ? -8.942 -6.066 3.569 1.00 97.81 92 ASP A C 1
ATOM 731 O O . ASP A 1 92 ? -8.356 -7.125 3.819 1.00 97.81 92 ASP A O 1
ATOM 735 N N . THR A 1 93 ? -8.303 -5.014 3.048 1.00 98.06 93 THR A N 1
ATOM 736 C CA . THR A 1 93 ? -6.894 -5.057 2.634 1.00 98.06 93 THR A CA 1
ATOM 737 C C . THR A 1 93 ? -5.961 -5.298 3.823 1.00 98.06 93 THR A C 1
ATOM 739 O O . THR A 1 93 ? -5.127 -6.208 3.766 1.00 98.06 93 THR A O 1
ATOM 742 N N . TYR A 1 94 ? -6.121 -4.554 4.923 1.00 98.38 94 TYR A N 1
ATOM 743 C CA . TYR A 1 94 ? -5.318 -4.751 6.134 1.00 98.38 94 TYR A CA 1
ATOM 744 C C . TYR A 1 94 ? -5.559 -6.127 6.760 1.00 98.38 94 TYR A C 1
ATOM 746 O O . TYR A 1 94 ? -4.606 -6.815 7.123 1.00 98.38 94 TYR A O 1
ATOM 754 N N . SER A 1 95 ? -6.813 -6.582 6.813 1.00 97.44 95 SER A N 1
ATOM 755 C CA . SER A 1 95 ? -7.162 -7.894 7.3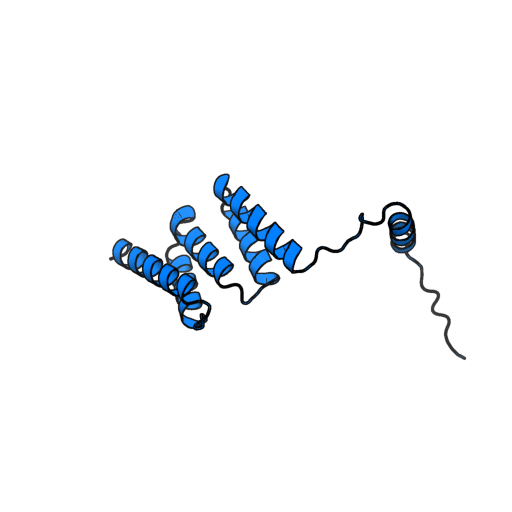71 1.00 97.44 95 SER A CA 1
ATOM 756 C C . SER A 1 95 ? -6.540 -9.041 6.572 1.00 97.44 95 SER A C 1
ATOM 758 O O . SER A 1 95 ? -6.044 -10.013 7.142 1.00 97.44 95 SER A O 1
ATOM 760 N N . ARG A 1 96 ? -6.529 -8.949 5.236 1.00 96.12 96 ARG A N 1
ATOM 761 C CA . ARG A 1 96 ? -5.837 -9.920 4.372 1.00 96.12 96 ARG A CA 1
ATOM 762 C C . ARG A 1 96 ? -4.333 -9.904 4.599 1.00 96.12 96 ARG A C 1
ATOM 764 O O . ARG A 1 96 ? -3.751 -10.978 4.725 1.00 96.12 96 ARG A O 1
ATOM 771 N N . LEU A 1 97 ? -3.728 -8.720 4.691 1.00 96.88 97 LEU A N 1
ATOM 772 C CA . LEU A 1 97 ? -2.300 -8.575 4.965 1.00 96.88 97 LEU A CA 1
ATOM 773 C C . LEU A 1 97 ? -1.917 -9.289 6.265 1.00 96.88 97 LEU A C 1
ATOM 775 O O . LEU A 1 97 ? -1.036 -10.143 6.247 1.00 96.88 97 LEU A O 1
ATOM 779 N N . ILE A 1 98 ? -2.632 -9.011 7.358 1.00 96.81 98 ILE A N 1
ATOM 780 C CA . ILE A 1 98 ? -2.353 -9.586 8.683 1.00 96.81 98 ILE A CA 1
ATOM 781 C C . ILE A 1 98 ? -2.454 -11.117 8.678 1.00 96.81 98 ILE A C 1
ATOM 783 O O . ILE A 1 98 ? -1.673 -11.778 9.354 1.00 96.81 98 ILE A O 1
ATOM 787 N N . ARG A 1 99 ? -3.400 -11.694 7.924 1.00 95.00 99 ARG A N 1
ATOM 788 C CA . ARG A 1 99 ? -3.558 -13.157 7.827 1.00 95.00 99 ARG A CA 1
ATOM 789 C C . ARG A 1 99 ? -2.470 -13.834 6.998 1.00 95.00 99 ARG A C 1
ATOM 791 O O . ARG A 1 99 ? -2.194 -15.006 7.217 1.00 95.00 99 ARG A O 1
ATOM 798 N N . MET A 1 100 ? -1.922 -13.132 6.010 1.00 91.00 100 MET A N 1
ATOM 799 C CA . MET A 1 100 ? -0.921 -13.680 5.092 1.00 91.00 100 MET A CA 1
ATOM 800 C C . MET A 1 100 ? 0.513 -13.503 5.586 1.00 91.00 100 MET A C 1
ATOM 802 O O . MET A 1 100 ? 1.400 -14.231 5.148 1.00 91.00 100 MET A O 1
ATOM 806 N N . ALA A 1 101 ? 0.748 -12.507 6.432 1.00 90.00 101 ALA A N 1
ATOM 807 C CA . ALA A 1 101 ? 2.076 -12.133 6.870 1.00 90.00 101 ALA A CA 1
ATOM 808 C C . ALA A 1 101 ? 2.723 -13.198 7.766 1.00 90.00 101 ALA A C 1
ATOM 810 O O . ALA A 1 101 ? 2.115 -13.688 8.719 1.00 90.00 101 ALA A O 1
ATOM 811 N N . GLY A 1 102 ? 3.979 -13.531 7.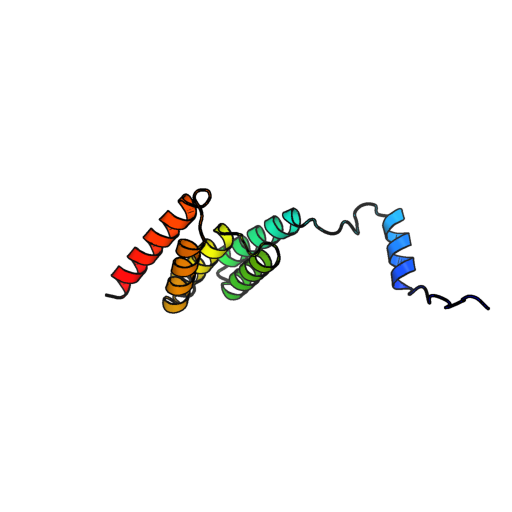459 1.00 89.94 102 GLY A N 1
ATOM 812 C CA . GLY A 1 102 ? 4.810 -14.396 8.296 1.00 89.94 102 GLY A CA 1
ATOM 813 C C . GLY A 1 102 ? 5.679 -13.601 9.274 1.00 89.94 102 GLY A C 1
ATOM 814 O O . GLY A 1 102 ? 5.645 -12.373 9.313 1.00 89.94 102 GLY A O 1
ATOM 815 N N . GLU A 1 103 ? 6.540 -14.296 10.024 1.00 89.88 103 GLU A N 1
ATOM 816 C CA . GLU A 1 103 ? 7.483 -13.680 10.982 1.00 89.88 103 GLU A CA 1
ATOM 817 C C . GLU A 1 103 ? 8.350 -12.568 10.365 1.00 89.88 103 GLU A C 1
ATOM 819 O O . GLU A 1 103 ? 8.624 -11.553 11.002 1.00 89.88 103 GLU A O 1
ATOM 824 N N . ARG A 1 104 ? 8.748 -12.715 9.094 1.00 92.00 104 ARG A N 1
ATOM 825 C CA . ARG A 1 104 ? 9.560 -11.712 8.379 1.00 92.00 104 ARG A CA 1
ATOM 826 C C . ARG A 1 104 ? 8.801 -10.416 8.072 1.00 92.00 104 ARG A C 1
ATOM 828 O O . ARG A 1 104 ? 9.432 -9.392 7.839 1.00 92.00 104 ARG A O 1
ATOM 835 N N . ASP A 1 105 ? 7.474 -10.450 8.122 1.00 94.25 105 ASP A N 1
ATOM 836 C CA . ASP A 1 105 ? 6.580 -9.346 7.765 1.00 94.25 105 ASP A CA 1
ATOM 837 C C . ASP A 1 105 ? 5.939 -8.692 9.000 1.00 94.25 105 ASP A C 1
ATOM 839 O O . ASP A 1 105 ? 4.948 -7.957 8.901 1.00 94.25 105 ASP A O 1
ATOM 843 N N . ARG A 1 106 ? 6.483 -8.979 10.190 1.00 94.00 106 ARG A N 1
ATOM 844 C CA . ARG A 1 106 ? 5.938 -8.540 11.479 1.00 94.00 106 ARG A CA 1
ATOM 845 C C . ARG A 1 106 ? 5.747 -7.029 11.545 1.00 94.00 106 ARG A C 1
ATOM 847 O O . ARG A 1 106 ? 4.713 -6.570 12.019 1.00 94.00 106 ARG A O 1
ATOM 854 N N . GLU A 1 107 ? 6.699 -6.273 11.008 1.00 96.31 107 GLU A N 1
ATOM 855 C CA . GLU A 1 107 ? 6.629 -4.811 10.972 1.00 96.31 107 GLU A CA 1
ATOM 856 C C . GLU A 1 107 ? 5.418 -4.312 10.168 1.00 96.31 107 GLU A C 1
ATOM 858 O O . GLU A 1 107 ? 4.610 -3.524 10.660 1.00 96.31 107 GLU A O 1
ATOM 863 N N . TYR A 1 108 ? 5.212 -4.844 8.960 1.00 97.06 108 TYR A N 1
ATOM 864 C CA . TYR A 1 108 ? 4.059 -4.487 8.128 1.00 97.06 108 TYR A CA 1
ATOM 865 C C . TYR A 1 108 ? 2.734 -4.906 8.769 1.00 97.06 108 TYR A C 1
ATOM 867 O O . TYR A 1 108 ? 1.748 -4.173 8.704 1.00 97.06 108 TYR A O 1
ATOM 875 N N . SER A 1 109 ? 2.711 -6.064 9.428 1.00 96.25 109 SER A N 1
ATOM 876 C CA . SER A 1 109 ? 1.525 -6.558 10.134 1.00 96.25 109 SER A CA 1
ATOM 877 C C . SER A 1 109 ? 1.157 -5.692 11.326 1.00 96.25 109 SER A C 1
ATOM 879 O O . SER A 1 109 ? -0.023 -5.438 11.552 1.00 96.25 109 SER A O 1
ATOM 881 N N . ASN A 1 110 ? 2.151 -5.225 12.083 1.00 97.75 110 ASN A N 1
ATOM 882 C CA . ASN A 1 110 ? 1.935 -4.324 13.209 1.00 97.75 110 ASN A CA 1
ATOM 883 C C . ASN A 1 110 ? 1.349 -2.994 12.729 1.00 97.75 110 ASN A C 1
ATOM 885 O O . ASN A 1 110 ? 0.355 -2.531 13.285 1.00 97.75 110 ASN A O 1
ATOM 889 N N . ARG A 1 111 ? 1.885 -2.430 11.638 1.00 98.19 111 ARG A N 1
ATOM 890 C CA . ARG A 1 111 ? 1.333 -1.219 11.009 1.00 98.19 111 ARG A CA 1
ATOM 891 C C . ARG A 1 111 ? -0.089 -1.418 10.488 1.00 98.19 111 ARG A C 1
ATOM 893 O O . ARG A 1 111 ? -0.939 -0.552 10.689 1.00 98.19 111 ARG A O 1
ATOM 900 N N . ALA A 1 112 ? -0.371 -2.558 9.857 1.00 97.75 112 ALA A N 1
ATOM 901 C CA . ALA A 1 112 ? -1.717 -2.891 9.397 1.00 97.75 112 ALA A CA 1
ATOM 902 C C . ALA A 1 112 ? -2.700 -3.033 10.568 1.00 97.75 112 ALA A C 1
ATOM 904 O O . ALA A 1 112 ? -3.814 -2.530 10.480 1.00 97.75 112 ALA A O 1
ATOM 905 N N . ARG A 1 113 ? -2.289 -3.666 11.679 1.00 98.12 113 ARG A N 1
ATOM 906 C CA . ARG A 1 113 ? -3.102 -3.770 12.903 1.00 98.12 113 ARG A CA 1
ATOM 907 C C . ARG A 1 113 ? -3.390 -2.398 13.496 1.00 98.12 113 ARG A C 1
ATOM 909 O O . ARG A 1 113 ? -4.546 -2.111 13.763 1.00 98.12 113 ARG A O 1
ATOM 916 N N . ALA A 1 114 ? -2.371 -1.550 13.634 1.00 98.00 114 ALA A N 1
ATOM 917 C CA . ALA A 1 114 ? -2.544 -0.187 14.130 1.00 98.00 114 ALA A CA 1
ATOM 918 C C . ALA A 1 114 ? -3.518 0.615 13.252 1.00 98.00 114 ALA A C 1
ATOM 920 O O . ALA A 1 114 ? -4.447 1.228 13.764 1.00 98.00 114 ALA A O 1
ATOM 921 N N . SER A 1 115 ? -3.363 0.533 11.926 1.00 98.00 115 SER A N 1
ATOM 922 C CA . SER A 1 115 ? -4.260 1.206 10.974 1.00 98.00 115 SER A CA 1
ATOM 923 C C . SER A 1 115 ? -5.689 0.656 11.024 1.00 98.00 115 SER A C 1
ATOM 925 O O . SER A 1 115 ? -6.649 1.396 10.836 1.00 98.00 115 SER A O 1
ATOM 927 N N . LEU A 1 116 ? -5.843 -0.649 11.261 1.00 97.12 116 LEU A N 1
ATOM 928 C CA . LEU A 1 116 ? -7.147 -1.285 11.411 1.00 97.12 116 LEU A CA 1
ATOM 929 C C . LEU A 1 116 ? -7.840 -0.841 12.706 1.00 97.12 116 LEU A C 1
ATOM 931 O O . LEU A 1 116 ? -9.035 -0.568 12.673 1.00 97.12 116 LEU A O 1
ATOM 935 N N . THR A 1 117 ? -7.102 -0.731 13.812 1.00 97.25 117 THR A N 1
ATOM 936 C CA . THR A 1 117 ? -7.614 -0.177 15.073 1.00 97.25 117 THR A CA 1
ATOM 937 C C . THR A 1 117 ? -8.051 1.277 14.899 1.00 97.25 117 THR A C 1
ATOM 939 O O . THR A 1 117 ? -9.182 1.594 15.245 1.00 97.25 117 THR A O 1
ATOM 942 N N . GLU A 1 118 ? -7.216 2.120 14.277 1.00 96.38 118 GLU A N 1
ATOM 943 C CA . GLU A 1 118 ? -7.546 3.522 13.951 1.00 96.38 118 GLU A CA 1
ATOM 944 C C . GLU A 1 118 ? -8.870 3.613 13.166 1.00 96.38 118 GLU A C 1
ATOM 946 O O . GLU A 1 118 ? -9.740 4.418 13.489 1.00 96.38 118 GLU A O 1
ATOM 951 N N . LEU A 1 119 ? -9.068 2.738 12.172 1.00 95.69 119 LEU A N 1
ATOM 952 C CA . LEU A 1 119 ? -10.315 2.675 11.402 1.00 95.69 119 LEU A CA 1
ATOM 953 C C . LEU A 1 119 ? -11.517 2.205 12.222 1.00 95.69 119 LEU A C 1
ATOM 955 O O . LEU A 1 119 ? -12.617 2.706 12.017 1.00 95.69 119 LEU A O 1
ATOM 959 N N . MET A 1 120 ? -11.341 1.232 13.115 1.00 92.38 120 MET A N 1
ATOM 960 C CA . MET A 1 120 ? -12.429 0.749 13.967 1.00 92.38 120 MET A CA 1
ATOM 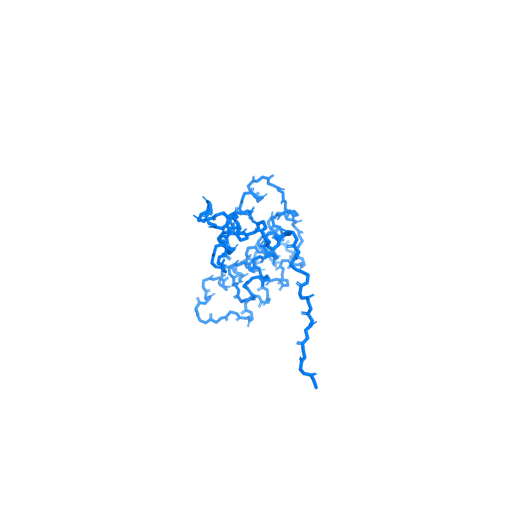961 C C . MET A 1 120 ? -12.892 1.828 14.947 1.00 92.38 120 MET A C 1
ATOM 963 O O . MET A 1 120 ? -14.093 1.997 15.115 1.00 92.38 120 MET A O 1
ATOM 967 N N . GLU A 1 121 ? -11.957 2.576 15.534 1.00 94.69 121 GLU A N 1
ATOM 968 C CA . GLU A 1 121 ? -12.250 3.711 16.420 1.00 94.69 121 GLU A CA 1
ATOM 969 C C . GLU A 1 121 ? -12.919 4.872 15.673 1.00 94.69 121 GLU A C 1
ATOM 971 O O . GLU A 1 121 ? -13.795 5.537 16.213 1.00 94.69 121 GLU A O 1
ATOM 976 N N . LEU A 1 122 ? -12.541 5.113 14.415 1.00 92.50 122 LEU A N 1
ATOM 977 C CA . LEU A 1 122 ? -13.174 6.139 13.584 1.00 92.50 122 LEU A CA 1
ATOM 978 C C . LEU A 1 122 ? -14.629 5.796 13.214 1.00 92.50 122 LEU A C 1
ATOM 980 O O . LEU A 1 122 ? -15.424 6.698 12.954 1.00 92.50 122 LEU A O 1
ATOM 984 N N . LEU A 1 123 ? -14.954 4.504 13.114 1.00 87.94 123 LEU A N 1
ATOM 985 C CA . LEU A 1 123 ? -16.252 4.009 12.641 1.00 87.94 123 LEU A CA 1
ATOM 986 C C . LEU A 1 123 ? -17.223 3.624 13.768 1.00 87.94 123 LEU A C 1
ATOM 988 O O . LEU A 1 123 ? -18.376 3.306 13.467 1.00 87.94 123 LEU A O 1
ATOM 992 N N . SER A 1 124 ? -16.762 3.606 15.021 1.00 86.12 124 SER A N 1
ATOM 993 C CA . SER A 1 124 ? -17.578 3.369 16.221 1.00 86.12 124 SER A CA 1
ATOM 994 C C . SER A 1 124 ? -18.314 4.623 16.670 1.00 86.12 124 SER A C 1
ATOM 996 O O . SER A 1 124 ? -19.507 4.498 17.021 1.00 86.12 124 SER A O 1
#

pLDDT: mean 88.38, std 16.0, range [36.84, 98.69]